Protein AF-C4NYS2-F1 (afdb_monomer)

Nearest PDB structures (foldseek):
  1olt-assembly1_A  TM=8.493E-01  e=4.786E-03  Escherichia coli K-12
  4k38-assembly2_B  TM=6.979E-01  e=6.043E-01  Clostridium perfringens ATCC 13124
  4k37-assembly1_A  TM=5.836E-01  e=2.670E-01  Clostridium perfringens ATCC 13124
  4k39-assembly2_B  TM=6.918E-01  e=8.274E-01  Clostridium perfringens ATCC 13124
  8jwo-assembly2_K  TM=4.734E-01  e=4.514E+00  Streptomyces xinghaiensis

Organism: Tragopogon dubius (NCBI:txid45322)

Secondary structure (DSSP, 8-state):
---------S---TT-SS--HHHHHHHHHHHHHHHHS---TTTSPPEEEEEE-SS-GGGS-HHHHHHHHHHHHHHH-EEEEEEEEEE--TTS--HHHHHHHHHTT--EEE-

Mean predicted aligned error: 7.68 Å

pLDDT: mean 83.73, std 16.82, range [37.56, 97.81]

Structure (mmCIF, N/CA/C/O backbone):
data_AF-C4NYS2-F1
#
_entry.id   AF-C4NYS2-F1
#
loop_
_atom_site.group_PDB
_atom_site.id
_atom_site.type_symbol
_atom_site.label_atom_id
_atom_site.label_alt_id
_atom_site.label_comp_id
_atom_site.label_asym_id
_atom_site.label_entity_id
_atom_site.label_seq_id
_atom_site.pdbx_PDB_ins_code
_atom_site.Cartn_x
_atom_site.Cartn_y
_atom_site.Cartn_z
_atom_site.occupancy
_atom_site.B_iso_or_equiv
_atom_site.auth_seq_id
_atom_site.auth_comp_id
_atom_site.auth_asym_id
_atom_site.auth_atom_id
_atom_site.pdbx_PDB_model_num
ATOM 1 N N . TYR A 1 1 ? 6.127 19.577 -11.257 1.00 37.56 1 TYR A N 1
ATOM 2 C CA . TYR A 1 1 ? 6.987 18.883 -12.229 1.00 37.56 1 TYR A CA 1
ATOM 3 C C . TYR A 1 1 ? 8.334 18.685 -11.557 1.00 37.56 1 TYR A C 1
ATOM 5 O O . TYR A 1 1 ? 9.089 19.643 -11.440 1.00 37.56 1 TYR A O 1
ATOM 13 N N . CYS A 1 2 ? 8.552 17.506 -10.977 1.00 43.44 2 CYS A N 1
ATOM 14 C CA . CYS A 1 2 ? 9.834 17.117 -10.395 1.00 43.44 2 CYS A CA 1
ATOM 15 C C . CYS A 1 2 ? 10.533 16.231 -11.424 1.00 43.44 2 CYS A C 1
ATOM 17 O O . CYS A 1 2 ? 10.198 15.062 -11.554 1.00 43.44 2 CYS A O 1
ATOM 19 N N . ASP A 1 3 ? 11.447 16.825 -12.184 1.00 42.56 3 ASP A N 1
ATOM 20 C CA . ASP A 1 3 ? 12.269 16.151 -13.192 1.00 42.56 3 ASP A CA 1
ATOM 21 C C . ASP A 1 3 ? 13.602 15.764 -12.547 1.00 42.56 3 ASP A C 1
ATOM 23 O O . ASP A 1 3 ? 14.638 16.396 -12.757 1.00 42.56 3 ASP A O 1
ATOM 27 N N . PHE A 1 4 ? 13.544 14.798 -11.630 1.00 53.53 4 PHE A N 1
ATOM 28 C CA . PHE A 1 4 ? 14.742 14.188 -11.072 1.00 53.53 4 PHE A CA 1
ATOM 29 C C . PHE A 1 4 ? 14.802 12.750 -11.573 1.00 53.53 4 PHE A C 1
ATOM 31 O O . PHE A 1 4 ? 13.871 11.989 -11.306 1.00 53.53 4 PHE A O 1
ATOM 38 N N . PRO A 1 5 ? 15.869 12.349 -12.281 1.00 52.78 5 PRO A N 1
ATOM 39 C CA . PRO A 1 5 ? 16.028 10.962 -12.672 1.00 52.78 5 PRO A CA 1
ATOM 40 C C . PRO A 1 5 ? 16.114 10.102 -11.410 1.00 52.78 5 PRO A C 1
ATOM 42 O O . PRO A 1 5 ? 17.043 10.239 -10.608 1.00 52.78 5 PRO A O 1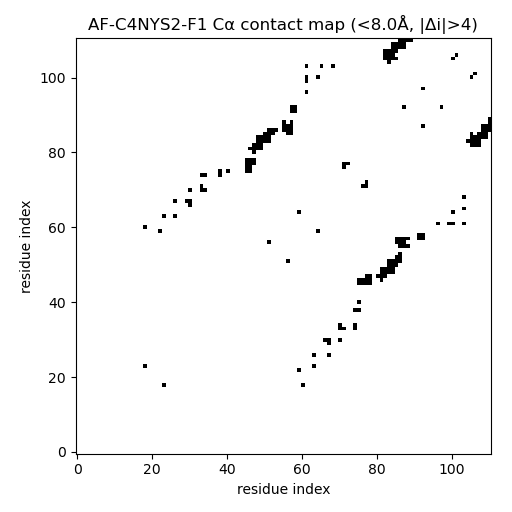
ATOM 45 N N . ILE A 1 6 ? 15.151 9.198 -11.242 1.00 52.38 6 ILE A N 1
ATOM 46 C CA . ILE A 1 6 ? 15.206 8.166 -10.212 1.00 52.38 6 ILE A CA 1
ATOM 47 C C . ILE A 1 6 ? 16.178 7.097 -10.706 1.00 52.38 6 ILE A C 1
ATOM 49 O O . ILE A 1 6 ? 15.814 6.105 -11.331 1.00 52.38 6 ILE A O 1
ATOM 53 N N . LEU A 1 7 ? 17.464 7.315 -10.440 1.00 52.97 7 LEU A N 1
ATOM 54 C CA . LEU A 1 7 ? 18.442 6.240 -10.468 1.00 52.97 7 LEU A CA 1
ATOM 55 C C . LEU A 1 7 ? 18.290 5.460 -9.168 1.00 52.97 7 LEU A C 1
ATOM 57 O O . LEU A 1 7 ? 18.776 5.885 -8.119 1.00 52.97 7 LEU A O 1
ATOM 61 N N . ALA A 1 8 ? 17.623 4.309 -9.237 1.00 56.34 8 ALA A N 1
ATOM 62 C CA . ALA A 1 8 ? 17.707 3.314 -8.181 1.00 56.34 8 ALA A CA 1
ATOM 63 C C . ALA A 1 8 ? 19.180 2.884 -8.051 1.00 56.34 8 ALA A C 1
ATOM 65 O O . ALA A 1 8 ? 19.665 2.015 -8.771 1.00 56.34 8 ALA A O 1
ATOM 66 N N . LEU A 1 9 ? 19.931 3.548 -7.168 1.00 47.69 9 LEU A N 1
ATOM 67 C CA . LEU A 1 9 ? 21.316 3.203 -6.881 1.00 47.69 9 LEU A CA 1
ATOM 68 C C . LEU A 1 9 ? 21.332 1.904 -6.082 1.00 47.69 9 LEU A C 1
ATOM 70 O O . LEU A 1 9 ? 21.226 1.861 -4.858 1.00 47.69 9 LEU A O 1
ATOM 74 N N . GLY A 1 10 ? 21.444 0.813 -6.813 1.00 48.91 10 GLY A N 1
ATOM 75 C CA . GLY A 1 10 ? 21.916 -0.476 -6.357 1.00 48.91 10 GLY A CA 1
ATOM 76 C C . GLY A 1 10 ? 21.745 -1.451 -7.494 1.00 48.91 10 GLY A C 1
ATOM 77 O O . GLY A 1 10 ? 20.799 -1.354 -8.267 1.00 48.91 10 GLY A O 1
ATOM 78 N N . SER A 1 11 ? 22.764 -2.281 -7.640 1.00 48.09 11 SER A N 1
ATOM 79 C CA . SER A 1 11 ? 22.987 -3.168 -8.767 1.00 48.09 11 SER A CA 1
ATOM 80 C C . SER A 1 11 ? 21.691 -3.734 -9.321 1.00 48.09 11 SER A C 1
ATOM 82 O O . SER A 1 11 ? 21.003 -4.492 -8.640 1.00 48.09 11 SER A O 1
ATOM 84 N N . SER A 1 12 ? 21.439 -3.419 -10.589 1.00 49.97 12 SER A N 1
ATOM 85 C CA . SER A 1 12 ? 20.809 -4.336 -11.519 1.00 49.97 12 SER A CA 1
ATOM 86 C C . SER A 1 12 ? 21.508 -5.688 -11.376 1.00 49.97 12 SER A C 1
ATOM 88 O O . SER A 1 12 ? 22.508 -5.951 -12.040 1.00 49.97 12 SER A O 1
ATOM 90 N N . SER A 1 13 ? 21.024 -6.554 -10.490 1.00 43.75 13 SER A N 1
ATOM 91 C CA . SER A 1 13 ? 21.174 -7.983 -10.700 1.00 43.75 13 SER A CA 1
ATOM 92 C C . SER A 1 13 ? 20.279 -8.305 -11.884 1.00 43.75 13 SER A C 1
ATOM 94 O O . SER A 1 13 ? 19.108 -8.649 -11.759 1.00 43.75 13 SER A O 1
ATOM 96 N N . THR A 1 14 ? 20.854 -8.090 -13.062 1.00 47.47 14 THR A N 1
ATOM 97 C CA . THR A 1 14 ? 20.554 -8.854 -14.260 1.00 47.47 14 THR A CA 1
ATOM 98 C C . THR A 1 14 ? 20.250 -10.301 -13.860 1.00 47.47 14 THR A C 1
ATOM 100 O O . THR A 1 14 ? 21.085 -10.958 -13.242 1.00 47.47 14 THR A O 1
ATOM 103 N N . GLU A 1 15 ? 19.054 -10.769 -14.206 1.00 47.66 15 GLU A N 1
ATOM 104 C CA . GLU A 1 15 ? 18.739 -12.192 -14.380 1.00 47.66 15 GLU A CA 1
ATOM 105 C C . GLU A 1 15 ? 18.811 -13.117 -13.151 1.00 47.66 15 GLU A C 1
ATOM 107 O O . GLU A 1 15 ? 19.306 -14.237 -13.243 1.00 47.66 15 GLU A O 1
ATOM 112 N N . THR A 1 16 ? 18.217 -12.739 -12.017 1.00 41.66 16 THR A N 1
ATOM 113 C CA . THR A 1 16 ? 17.768 -13.753 -11.042 1.00 41.66 16 THR A CA 1
ATOM 114 C C . THR A 1 16 ? 16.367 -13.439 -10.529 1.00 41.66 16 THR A C 1
ATOM 116 O O . THR A 1 16 ? 16.004 -12.284 -10.348 1.00 41.66 16 THR A O 1
ATOM 119 N N . ALA A 1 17 ? 15.560 -14.485 -10.339 1.00 54.94 17 ALA A N 1
ATOM 120 C CA . ALA A 1 17 ? 14.156 -14.450 -9.919 1.00 54.94 17 ALA A CA 1
ATOM 121 C C . ALA A 1 17 ? 13.930 -13.959 -8.470 1.00 54.94 17 ALA A C 1
ATOM 123 O O . ALA A 1 17 ? 12.883 -14.239 -7.886 1.00 54.94 17 ALA A O 1
ATOM 124 N N . ASP A 1 18 ? 14.916 -13.281 -7.882 1.00 56.16 18 ASP A N 1
ATOM 125 C CA . ASP A 1 18 ? 14.909 -12.856 -6.489 1.00 56.16 18 ASP A CA 1
ATOM 126 C C . ASP A 1 18 ? 14.782 -11.334 -6.401 1.00 56.16 18 ASP A C 1
ATOM 128 O O . ASP A 1 18 ? 15.366 -10.592 -7.194 1.00 56.16 18 ASP A O 1
ATOM 132 N N . ASP A 1 19 ? 13.966 -10.870 -5.459 1.00 68.56 19 ASP A N 1
ATOM 133 C CA . ASP A 1 19 ? 13.754 -9.438 -5.257 1.00 68.56 19 ASP A CA 1
ATOM 134 C C . ASP A 1 19 ? 15.047 -8.790 -4.759 1.00 68.56 19 ASP A C 1
ATOM 136 O O . ASP A 1 19 ? 15.836 -9.424 -4.056 1.00 68.56 19 ASP A O 1
ATOM 140 N N . ASP A 1 20 ? 15.213 -7.487 -5.004 1.00 81.75 20 ASP A N 1
ATOM 141 C CA . ASP A 1 20 ? 16.261 -6.717 -4.334 1.00 81.75 20 ASP A CA 1
ATOM 142 C C . ASP A 1 20 ? 16.178 -6.963 -2.811 1.00 81.75 20 ASP A C 1
ATOM 144 O O . ASP A 1 20 ? 15.142 -6.673 -2.188 1.00 81.75 20 ASP A O 1
ATOM 148 N N . PRO A 1 21 ? 17.245 -7.491 -2.180 1.00 84.94 21 PRO A N 1
ATOM 149 C CA . PRO A 1 21 ? 17.214 -7.866 -0.772 1.00 84.94 21 PRO A CA 1
ATOM 150 C C . PRO A 1 21 ? 16.914 -6.669 0.132 1.00 84.94 21 PRO A C 1
ATOM 152 O O . PRO A 1 21 ? 16.387 -6.843 1.228 1.00 84.94 21 PRO A O 1
ATOM 155 N N . ARG A 1 22 ? 17.190 -5.439 -0.318 1.00 86.69 22 ARG A N 1
ATOM 156 C CA . ARG A 1 22 ? 16.865 -4.209 0.414 1.00 86.69 22 ARG A CA 1
ATOM 157 C C . ARG A 1 22 ? 15.360 -3.976 0.466 1.00 86.69 22 ARG A C 1
ATOM 159 O O . ARG A 1 22 ? 14.853 -3.637 1.532 1.00 86.69 22 ARG A O 1
ATOM 166 N N . ILE A 1 23 ? 14.650 -4.212 -0.641 1.00 89.25 23 ILE A N 1
ATOM 167 C CA . ILE A 1 23 ? 13.184 -4.112 -0.698 1.00 89.25 23 ILE A CA 1
ATOM 168 C C . ILE A 1 23 ? 12.573 -5.174 0.213 1.00 89.25 23 ILE A C 1
ATOM 170 O O . ILE A 1 23 ? 11.760 -4.852 1.078 1.00 89.25 23 ILE A O 1
ATOM 174 N N . SER A 1 24 ? 13.010 -6.427 0.076 1.00 90.31 24 SER A N 1
ATOM 175 C CA . SER A 1 24 ? 12.506 -7.525 0.906 1.00 90.31 24 SER A CA 1
ATOM 176 C C . SER A 1 24 ? 12.758 -7.287 2.397 1.00 90.31 24 SER A C 1
ATOM 178 O O . SER A 1 24 ? 11.849 -7.449 3.210 1.00 90.31 24 SER A O 1
ATOM 180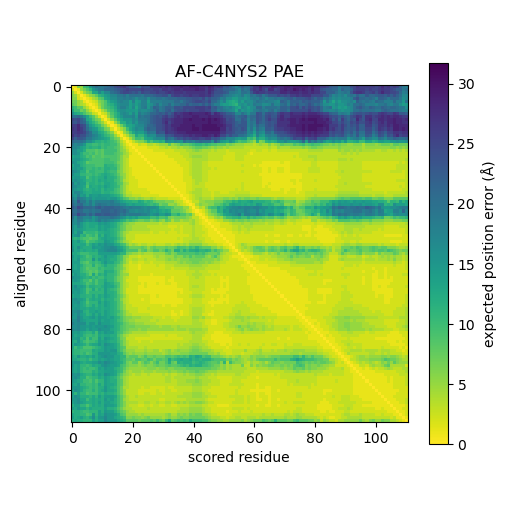 N N . ASN A 1 25 ? 13.960 -6.840 2.771 1.00 92.44 25 ASN A N 1
ATOM 181 C CA . ASN A 1 25 ? 14.293 -6.528 4.161 1.00 92.44 25 ASN A CA 1
ATOM 182 C C . ASN A 1 25 ? 13.479 -5.353 4.706 1.00 92.44 25 ASN A C 1
ATOM 184 O O . ASN A 1 25 ? 13.003 -5.424 5.838 1.00 92.44 25 ASN A O 1
ATOM 188 N N . TYR A 1 26 ? 13.282 -4.300 3.909 1.00 93.25 26 TYR A N 1
ATOM 189 C CA . TYR A 1 26 ? 12.442 -3.174 4.302 1.00 93.25 26 TYR A CA 1
ATOM 19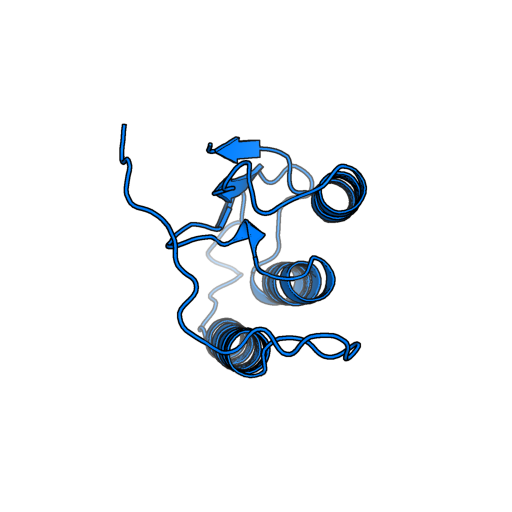0 C C . TYR A 1 26 ? 10.997 -3.618 4.555 1.00 93.25 26 TYR A C 1
ATOM 192 O O . TYR A 1 26 ? 10.443 -3.315 5.607 1.00 93.25 26 TYR A O 1
ATOM 200 N N . ILE A 1 27 ? 10.417 -4.416 3.654 1.00 94.69 27 ILE A N 1
ATOM 201 C CA . ILE A 1 27 ? 9.059 -4.950 3.820 1.00 94.69 27 ILE A CA 1
ATOM 202 C C . ILE A 1 27 ? 8.958 -5.845 5.060 1.00 94.69 27 ILE A C 1
ATOM 204 O O . ILE A 1 27 ? 7.980 -5.753 5.797 1.00 94.69 27 ILE A O 1
ATOM 208 N N . HIS A 1 28 ? 9.970 -6.667 5.351 1.00 95.19 28 HIS A N 1
ATOM 209 C CA . HIS A 1 28 ? 9.990 -7.453 6.586 1.00 95.19 28 HIS A CA 1
ATOM 210 C C . HIS A 1 28 ? 10.013 -6.578 7.847 1.00 95.19 28 HIS A C 1
ATOM 212 O O . HIS A 1 28 ? 9.335 -6.904 8.821 1.00 95.19 28 HIS A O 1
ATOM 218 N N . LEU A 1 29 ? 10.773 -5.479 7.850 1.00 97.06 29 LEU A N 1
ATOM 219 C CA . LEU A 1 29 ? 10.788 -4.536 8.972 1.00 97.06 29 LEU A CA 1
ATOM 220 C C . LEU A 1 29 ? 9.451 -3.802 9.111 1.00 97.06 29 LEU A C 1
ATOM 222 O O . LEU A 1 29 ? 8.931 -3.722 10.220 1.00 97.06 29 LEU A O 1
ATOM 226 N N . LEU A 1 30 ? 8.869 -3.355 7.998 1.00 96.50 30 LEU A N 1
ATOM 227 C CA . LEU A 1 30 ? 7.562 -2.700 7.968 1.00 96.50 30 LEU A CA 1
ATOM 228 C C . LEU A 1 30 ? 6.457 -3.611 8.518 1.00 96.50 30 LEU A C 1
ATOM 230 O O . LEU A 1 30 ? 5.643 -3.185 9.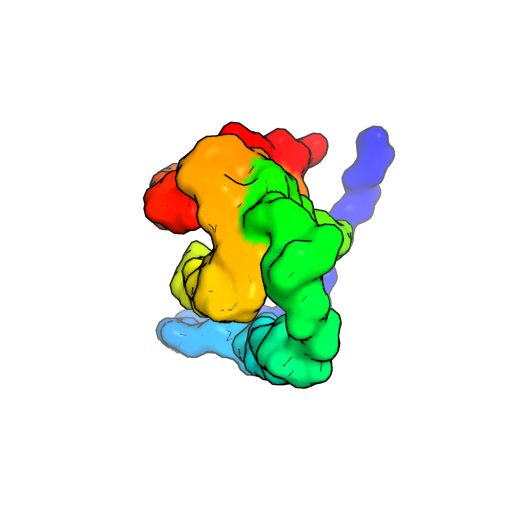331 1.00 96.50 30 LEU A O 1
ATOM 234 N N . ILE A 1 31 ? 6.444 -4.887 8.123 1.00 97.69 31 ILE A N 1
ATOM 235 C CA . ILE A 1 31 ? 5.485 -5.868 8.649 1.00 97.69 31 ILE A CA 1
ATOM 236 C C . ILE A 1 31 ? 5.656 -6.033 10.162 1.00 97.69 31 ILE A C 1
ATOM 238 O O . ILE A 1 31 ? 4.668 -5.993 10.890 1.00 97.69 31 ILE A O 1
ATOM 242 N N . ARG A 1 32 ? 6.897 -6.149 10.654 1.00 97.81 32 ARG A N 1
ATOM 243 C CA . ARG A 1 32 ? 7.162 -6.235 12.101 1.00 97.81 32 ARG A CA 1
ATOM 244 C C . ARG A 1 32 ? 6.691 -4.993 12.851 1.00 97.81 32 ARG A C 1
ATOM 246 O O . ARG A 1 32 ? 6.175 -5.114 13.957 1.00 97.81 32 ARG A O 1
ATOM 253 N N . GLU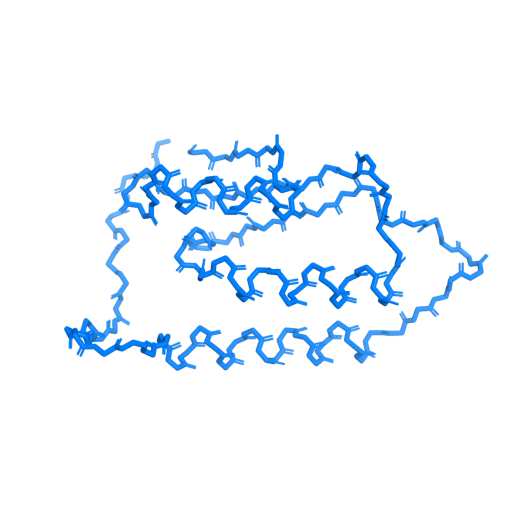 A 1 33 ? 6.867 -3.812 12.271 1.00 97.44 33 GLU A N 1
ATOM 254 C CA . GLU A 1 33 ? 6.390 -2.553 12.846 1.00 97.44 33 GLU A CA 1
ATOM 255 C C . GLU A 1 33 ? 4.856 -2.512 12.926 1.00 97.44 33 GLU A C 1
ATOM 257 O O . GLU A 1 33 ? 4.297 -2.214 13.985 1.00 97.44 33 GLU A O 1
ATOM 262 N N . ILE A 1 34 ? 4.164 -2.905 11.851 1.00 96.00 34 ILE A N 1
ATOM 263 C CA . ILE A 1 34 ? 2.700 -3.046 11.827 1.00 96.00 34 ILE A CA 1
ATOM 264 C C . ILE A 1 34 ? 2.229 -4.020 12.919 1.00 96.00 34 ILE A C 1
ATOM 266 O O . ILE A 1 34 ? 1.307 -3.718 13.679 1.00 96.00 34 ILE A O 1
ATOM 270 N N . GLU A 1 35 ? 2.872 -5.182 13.035 1.00 95.75 35 GLU A N 1
ATOM 271 C CA . GLU A 1 35 ? 2.528 -6.202 14.029 1.00 95.75 35 GLU A CA 1
ATOM 272 C C . GLU A 1 35 ? 2.761 -5.724 15.467 1.00 95.75 35 GLU A C 1
ATOM 274 O O . GLU A 1 35 ? 1.929 -5.985 16.344 1.00 95.75 35 GLU A O 1
ATOM 279 N N . ALA A 1 36 ? 3.856 -4.998 15.707 1.00 95.38 36 ALA A N 1
ATOM 280 C CA . ALA A 1 36 ? 4.214 -4.442 17.010 1.00 95.38 36 ALA A CA 1
ATOM 281 C C . ALA A 1 36 ? 3.364 -3.226 17.410 1.00 95.38 36 ALA A C 1
ATOM 283 O O . ALA A 1 36 ? 3.302 -2.886 18.594 1.00 95.38 36 ALA A O 1
ATOM 284 N N . THR A 1 37 ? 2.690 -2.582 16.453 1.00 93.25 37 THR A N 1
ATOM 285 C CA . THR A 1 37 ? 1.825 -1.434 16.729 1.00 93.25 37 THR A CA 1
ATOM 286 C C . THR A 1 37 ? 0.682 -1.852 17.655 1.00 93.25 37 THR A C 1
ATOM 288 O O . THR A 1 37 ? -0.043 -2.822 17.401 1.00 93.25 37 THR A O 1
ATOM 291 N N . GLN A 1 38 ? 0.529 -1.133 18.768 1.00 89.75 38 GLN A N 1
ATOM 292 C CA . GLN A 1 38 ? -0.564 -1.365 19.706 1.00 89.75 38 GLN A CA 1
ATOM 293 C C . GLN A 1 38 ? -1.873 -0.868 19.106 1.00 89.75 38 GLN A C 1
ATOM 295 O O . GLN A 1 38 ? -1.943 0.201 18.505 1.00 89.75 38 GLN A O 1
ATOM 300 N N . THR A 1 39 ? -2.920 -1.662 19.275 1.00 81.19 39 THR A N 1
ATOM 301 C CA . THR A 1 39 ? -4.214 -1.425 18.648 1.00 81.19 39 THR A CA 1
ATOM 302 C C . THR A 1 39 ? -5.317 -1.481 19.682 1.00 81.19 39 THR A C 1
ATOM 304 O O . THR A 1 39 ? -5.496 -2.501 20.347 1.00 81.19 39 THR A O 1
ATOM 307 N N . HIS A 1 40 ? -6.106 -0.416 19.763 1.00 78.62 40 HIS A N 1
ATOM 308 C CA . HIS A 1 40 ? -7.312 -0.363 20.584 1.00 78.62 40 HIS A CA 1
ATOM 309 C C . HIS A 1 40 ? -8.548 -0.599 19.699 1.00 78.62 40 HIS A C 1
ATOM 311 O O . HIS A 1 40 ? -9.297 0.326 19.402 1.00 78.62 40 HIS A O 1
ATOM 317 N N . PHE A 1 41 ? -8.750 -1.837 19.224 1.00 66.44 41 PHE A N 1
ATOM 318 C CA . PHE A 1 41 ? -9.804 -2.175 18.241 1.00 66.44 41 PHE A CA 1
ATOM 319 C C . PHE A 1 41 ? -11.229 -1.859 18.680 1.00 66.44 41 PHE A C 1
ATOM 321 O O . PHE A 1 41 ? -12.090 -1.624 17.833 1.00 66.44 41 PHE A O 1
ATOM 328 N N . GLU A 1 42 ? -11.485 -1.870 19.986 1.00 69.12 42 GLU A N 1
ATOM 329 C CA . GLU A 1 42 ? -12.794 -1.507 20.532 1.00 69.12 42 GLU A CA 1
ATOM 330 C C . GLU A 1 42 ? -13.066 0.001 20.442 1.00 69.12 42 GLU A C 1
ATOM 332 O O . GLU A 1 42 ? -14.212 0.424 20.539 1.00 69.12 42 GLU A O 1
ATOM 337 N N . GLN A 1 43 ? -12.025 0.812 20.225 1.00 74.12 43 GLN A N 1
ATOM 338 C CA . GLN A 1 43 ? -12.094 2.273 20.248 1.00 74.12 43 GLN A CA 1
ATOM 339 C C . GLN A 1 43 ? -11.911 2.921 18.870 1.00 74.12 43 GLN A C 1
ATOM 341 O O . GLN A 1 43 ? -12.180 4.113 18.730 1.00 74.12 43 GLN A O 1
ATOM 346 N N . HIS A 1 44 ? -11.492 2.165 17.848 1.00 78.50 44 HIS A N 1
ATOM 347 C CA . HIS A 1 44 ? -11.231 2.705 16.511 1.00 78.50 44 HIS A CA 1
ATOM 348 C C . HIS A 1 44 ? -11.980 1.944 15.412 1.00 78.50 44 HIS A C 1
ATOM 350 O O . HIS A 1 44 ? -12.000 0.709 15.440 1.00 78.50 44 HIS A O 1
ATOM 356 N N . PRO A 1 45 ? -12.569 2.648 14.427 1.00 86.81 45 PRO A N 1
ATOM 357 C CA . PRO A 1 45 ? -13.170 2.012 13.259 1.00 86.81 45 PRO A CA 1
ATOM 358 C C . PRO A 1 45 ? -12.108 1.293 12.401 1.00 86.81 45 PRO A C 1
ATOM 360 O O . PRO A 1 45 ? -10.909 1.526 12.582 1.00 86.81 45 PRO A O 1
ATOM 363 N N . PRO A 1 46 ? -12.517 0.384 11.495 1.00 91.44 46 PRO A N 1
ATOM 364 C CA . PRO A 1 46 ? -11.618 -0.194 10.495 1.00 91.44 46 PRO A CA 1
ATOM 365 C C . PRO A 1 46 ? -10.934 0.880 9.634 1.00 91.44 46 PRO A C 1
ATOM 367 O O . PRO A 1 46 ? -11.443 1.989 9.494 1.00 91.44 46 PRO A O 1
ATOM 370 N N . LEU A 1 47 ? -9.791 0.541 9.034 1.00 93.12 47 LEU A N 1
ATOM 371 C CA . LEU A 1 47 ? -9.094 1.421 8.100 1.00 93.12 47 LEU A CA 1
ATOM 372 C C . LEU A 1 47 ? -9.940 1.644 6.843 1.00 93.12 47 LEU A C 1
ATOM 374 O O . LEU A 1 47 ? -10.301 0.692 6.152 1.00 93.12 47 LEU A O 1
ATOM 378 N N . GLU A 1 48 ? -10.199 2.908 6.528 1.00 95.88 48 GLU A N 1
ATOM 379 C CA . GLU A 1 48 ? -10.915 3.321 5.316 1.00 95.88 48 GLU A CA 1
ATOM 380 C C . GLU A 1 48 ? -9.960 3.689 4.175 1.00 95.88 48 GLU A C 1
ATOM 382 O O . GLU A 1 48 ? -10.353 3.672 3.012 1.00 95.88 48 GLU A O 1
ATOM 387 N N . THR A 1 49 ? -8.700 4.015 4.482 1.00 95.75 49 THR A N 1
ATOM 388 C CA . THR A 1 49 ? -7.720 4.461 3.487 1.00 95.75 49 THR A CA 1
ATOM 389 C C . THR A 1 49 ? -6.321 3.910 3.766 1.00 95.75 49 THR A C 1
ATOM 391 O O . THR A 1 49 ? -5.884 3.806 4.913 1.00 95.75 49 THR A O 1
ATOM 394 N N . VAL A 1 50 ? -5.603 3.555 2.699 1.00 96.62 50 VAL A N 1
ATOM 395 C CA . VAL A 1 50 ? -4.189 3.157 2.712 1.00 96.62 50 VAL A CA 1
ATOM 396 C C . VAL A 1 50 ? -3.471 3.899 1.592 1.00 96.62 50 VAL A C 1
ATOM 398 O O . VAL A 1 50 ? -3.866 3.820 0.430 1.00 96.62 50 VAL A O 1
ATOM 401 N N . PHE A 1 51 ? -2.393 4.601 1.934 1.00 95.81 51 PHE A N 1
ATOM 402 C CA . PHE A 1 51 ? -1.578 5.336 0.973 1.00 95.81 51 PHE A CA 1
ATOM 403 C C . PHE A 1 51 ? -0.147 4.796 0.948 1.00 95.81 51 PHE A C 1
ATOM 405 O O . PHE A 1 51 ? 0.574 4.878 1.942 1.00 95.81 51 PHE A O 1
ATOM 412 N N . PHE A 1 52 ? 0.272 4.272 -0.202 1.00 94.31 52 PHE A N 1
ATOM 413 C CA . PHE A 1 52 ? 1.658 3.915 -0.483 1.00 94.31 52 PHE A CA 1
ATOM 414 C C . PHE A 1 52 ? 2.351 5.087 -1.187 1.00 94.31 52 PHE A C 1
ATOM 416 O O . PHE A 1 52 ? 2.230 5.231 -2.403 1.00 94.31 52 PHE A O 1
ATOM 423 N N . GLY A 1 53 ? 3.073 5.908 -0.422 1.00 88.56 53 GLY A N 1
ATOM 424 C CA . GLY A 1 53 ? 3.884 7.019 -0.940 1.00 88.56 53 GLY A CA 1
ATOM 425 C C . GLY A 1 53 ? 5.381 6.869 -0.653 1.00 88.56 53 GLY A C 1
ATOM 426 O O . GLY A 1 53 ? 5.808 5.890 -0.036 1.00 88.56 53 GLY A O 1
ATOM 427 N N . GLY A 1 54 ? 6.182 7.848 -1.081 1.00 84.19 54 GLY A N 1
ATOM 428 C CA . GLY A 1 54 ? 7.608 7.954 -0.762 1.00 84.19 54 GLY A CA 1
ATOM 429 C C . GLY A 1 54 ? 8.476 8.192 -1.997 1.00 84.19 54 GLY A C 1
ATOM 430 O O . GLY A 1 54 ? 8.327 9.193 -2.679 1.00 84.19 54 GLY A O 1
ATOM 431 N N . GLY A 1 55 ? 9.450 7.307 -2.236 1.00 77.31 55 GLY A N 1
ATOM 432 C CA . GLY A 1 55 ? 10.284 7.352 -3.442 1.00 77.31 55 GLY A CA 1
ATOM 433 C C . GLY A 1 55 ? 9.513 6.836 -4.656 1.00 77.31 55 GLY A C 1
ATOM 434 O O . GLY A 1 55 ? 8.816 7.580 -5.331 1.00 77.31 55 GLY A O 1
ATOM 435 N N . THR A 1 56 ? 9.612 5.532 -4.919 1.00 82.75 56 THR A N 1
ATOM 436 C CA . THR A 1 56 ? 8.877 4.892 -6.022 1.00 82.75 56 THR A CA 1
ATOM 437 C C . THR A 1 56 ? 8.256 3.582 -5.540 1.00 82.75 56 THR A C 1
ATOM 439 O O . THR A 1 56 ? 8.810 2.509 -5.791 1.00 82.75 56 THR A O 1
ATOM 442 N N . PRO A 1 57 ? 7.128 3.633 -4.801 1.00 82.75 57 PRO A N 1
ATOM 443 C CA . PRO A 1 57 ? 6.451 2.442 -4.266 1.00 82.75 57 PRO A CA 1
ATOM 444 C C . PRO A 1 57 ? 6.115 1.406 -5.341 1.00 82.75 57 PRO A C 1
ATOM 446 O O . PRO A 1 57 ? 6.188 0.205 -5.100 1.00 82.75 57 PRO A O 1
ATOM 449 N N . SER A 1 58 ? 5.840 1.874 -6.555 1.00 81.62 58 SER A N 1
ATOM 450 C CA . SER A 1 58 ? 5.679 1.057 -7.760 1.00 81.62 58 SER A CA 1
ATOM 451 C C . SER A 1 58 ? 6.866 0.152 -8.098 1.00 81.62 58 SER A C 1
ATOM 453 O O . SER A 1 58 ? 6.654 -0.807 -8.827 1.00 81.62 58 SER A O 1
ATOM 455 N N . LEU A 1 59 ? 8.080 0.349 -7.568 1.00 86.31 59 LEU A N 1
ATOM 456 C CA . LEU A 1 59 ? 9.183 -0.616 -7.715 1.00 86.31 59 LEU A CA 1
ATOM 457 C C . LEU A 1 59 ? 8.959 -1.896 -6.899 1.00 86.31 59 LEU A C 1
ATOM 459 O O . LEU A 1 59 ? 9.463 -2.953 -7.281 1.00 86.31 59 LEU A O 1
ATOM 463 N N . VAL A 1 60 ? 8.178 -1.830 -5.819 1.00 88.19 60 VAL A N 1
ATOM 464 C CA . VAL A 1 60 ? 7.900 -2.978 -4.953 1.00 88.19 60 VAL A CA 1
ATOM 465 C C . VAL A 1 60 ? 7.097 -4.032 -5.733 1.00 88.19 60 VAL A C 1
ATOM 467 O O . VAL A 1 60 ? 6.077 -3.712 -6.349 1.00 88.19 60 VAL A O 1
ATOM 470 N N . PRO A 1 61 ? 7.525 -5.306 -5.730 1.00 91.31 61 PRO A N 1
ATOM 471 C CA . PRO A 1 61 ? 6.778 -6.384 -6.366 1.00 91.31 61 PRO A CA 1
ATOM 472 C C . PRO A 1 61 ? 5.365 -6.530 -5.778 1.00 91.31 61 PRO A C 1
ATOM 474 O O . PRO A 1 61 ? 5.225 -6.503 -4.550 1.00 91.31 61 PRO A O 1
ATOM 477 N N . PRO A 1 62 ? 4.321 -6.782 -6.596 1.00 93.62 62 PRO A N 1
ATOM 478 C CA . PRO A 1 62 ? 2.946 -6.928 -6.108 1.00 93.62 62 PRO A CA 1
ATOM 479 C C . PRO A 1 62 ? 2.809 -7.954 -4.976 1.00 93.62 62 PRO A C 1
ATOM 481 O O . PRO A 1 62 ? 2.098 -7.716 -4.006 1.00 93.62 62 PRO A O 1
ATOM 484 N N . ARG A 1 63 ? 3.576 -9.054 -5.016 1.00 94.75 63 ARG A N 1
ATOM 485 C CA . ARG A 1 63 ? 3.597 -10.061 -3.939 1.00 94.75 63 ARG A CA 1
ATOM 486 C C . ARG A 1 63 ? 4.008 -9.509 -2.570 1.00 94.75 63 ARG A C 1
ATOM 488 O O . ARG A 1 63 ? 3.576 -10.037 -1.553 1.00 94.75 63 ARG A O 1
ATOM 495 N N . LEU A 1 64 ? 4.871 -8.493 -2.523 1.00 94.38 64 LEU A N 1
ATOM 496 C CA . LEU A 1 64 ? 5.287 -7.857 -1.273 1.00 94.38 64 LEU A CA 1
ATOM 497 C C . LEU A 1 64 ? 4.265 -6.813 -0.817 1.00 94.38 64 LEU A C 1
ATOM 499 O O . LEU A 1 64 ? 3.993 -6.729 0.377 1.00 94.38 64 LEU A O 1
ATOM 503 N N . VAL A 1 65 ? 3.640 -6.093 -1.754 1.00 95.44 65 VAL A N 1
ATOM 504 C CA . VAL A 1 65 ? 2.498 -5.207 -1.464 1.00 95.44 65 VAL A CA 1
ATOM 505 C C . VAL A 1 65 ? 1.343 -6.004 -0.852 1.00 95.44 65 VAL A C 1
ATOM 507 O O . VAL A 1 65 ? 0.778 -5.587 0.157 1.00 95.44 65 VAL A O 1
ATOM 510 N N . ALA A 1 66 ? 1.050 -7.186 -1.402 1.00 96.69 66 ALA A N 1
ATOM 511 C CA . ALA A 1 66 ? 0.038 -8.103 -0.885 1.00 96.69 66 ALA A CA 1
ATOM 512 C C . ALA A 1 66 ? 0.293 -8.455 0.585 1.00 96.69 66 ALA A C 1
ATOM 514 O O . ALA A 1 66 ? -0.599 -8.292 1.409 1.00 96.69 66 ALA A O 1
ATOM 515 N N . LYS A 1 67 ? 1.534 -8.827 0.937 1.00 97.00 67 LYS A N 1
ATOM 516 C CA . LYS A 1 67 ? 1.904 -9.124 2.330 1.00 97.00 67 LYS A CA 1
ATOM 517 C C . LYS A 1 67 ? 1.610 -7.951 3.262 1.00 97.00 67 LYS A C 1
ATOM 519 O O . LYS A 1 67 ? 1.054 -8.165 4.329 1.00 97.00 67 LYS A O 1
ATOM 524 N N . VAL A 1 68 ? 1.949 -6.723 2.862 1.00 97.12 68 VAL A N 1
ATOM 525 C CA . VAL A 1 68 ? 1.668 -5.532 3.680 1.00 97.12 68 VAL A CA 1
ATOM 526 C C . VAL A 1 68 ? 0.161 -5.332 3.852 1.00 97.12 68 VAL A C 1
ATOM 528 O O . VAL A 1 68 ? -0.301 -5.129 4.973 1.00 97.12 68 VAL A O 1
ATOM 531 N N . LEU A 1 69 ? -0.615 -5.424 2.769 1.00 96.75 69 LEU A N 1
ATOM 532 C CA . LEU A 1 69 ? -2.073 -5.285 2.816 1.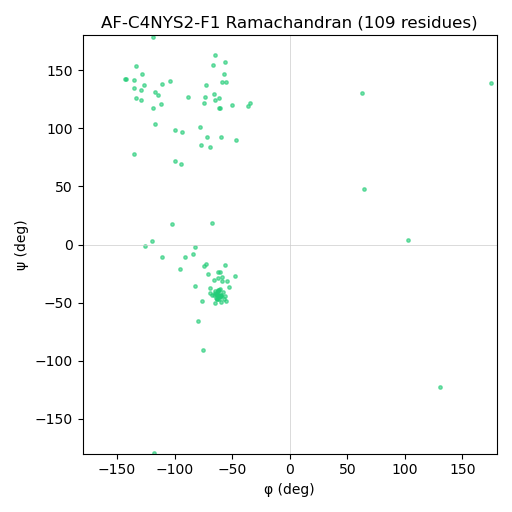00 96.75 69 LEU A CA 1
ATOM 533 C C . LEU A 1 69 ? -2.736 -6.373 3.667 1.00 96.75 69 LEU A C 1
ATOM 535 O O . LEU A 1 69 ? -3.652 -6.066 4.427 1.00 96.75 69 LEU A O 1
ATOM 539 N N . ASP A 1 70 ? -2.265 -7.615 3.587 1.00 96.94 70 ASP A N 1
ATOM 540 C CA . ASP A 1 70 ? -2.757 -8.726 4.401 1.00 96.94 70 ASP A CA 1
ATOM 541 C C . ASP A 1 70 ? -2.448 -8.508 5.886 1.00 96.94 70 ASP A C 1
ATOM 543 O O . ASP A 1 70 ? -3.331 -8.678 6.732 1.00 96.94 70 ASP A O 1
ATOM 547 N N . THR A 1 71 ? -1.236 -8.047 6.217 1.00 96.81 71 THR A N 1
ATOM 548 C CA . THR A 1 71 ? -0.883 -7.689 7.596 1.00 96.81 71 THR A CA 1
ATOM 549 C C . THR A 1 71 ? -1.755 -6.535 8.100 1.00 96.81 71 THR A C 1
ATOM 551 O O . THR A 1 71 ? -2.275 -6.613 9.212 1.00 96.81 71 THR A O 1
ATOM 554 N N . LEU A 1 72 ? -1.993 -5.493 7.293 1.00 95.44 72 LEU A N 1
ATOM 555 C CA . LEU A 1 72 ? -2.888 -4.386 7.653 1.00 95.44 72 LEU A CA 1
ATOM 556 C C . LEU A 1 72 ? -4.335 -4.856 7.853 1.00 95.44 72 LEU A C 1
ATOM 558 O O . LEU A 1 72 ? -4.966 -4.466 8.832 1.00 95.44 72 LEU A O 1
ATOM 562 N N . ARG A 1 73 ? -4.854 -5.722 6.973 1.00 94.06 73 ARG A N 1
ATOM 563 C CA . ARG A 1 73 ? -6.192 -6.327 7.095 1.00 94.06 73 ARG A CA 1
ATOM 564 C C . ARG A 1 73 ? -6.320 -7.121 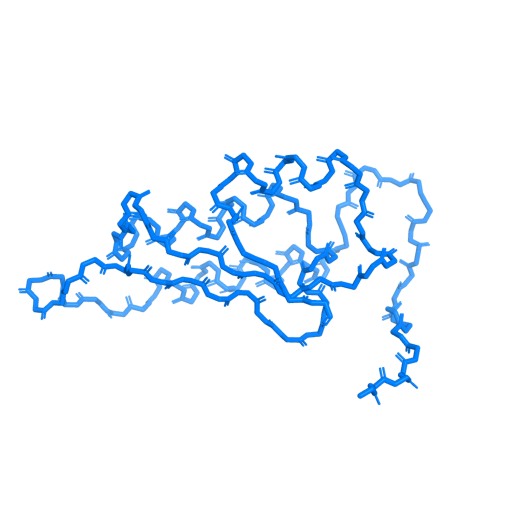8.390 1.00 94.06 73 ARG A C 1
ATOM 566 O O . ARG A 1 73 ? -7.286 -6.926 9.123 1.00 94.06 73 ARG A O 1
ATOM 573 N N . SER A 1 74 ? -5.349 -7.990 8.675 1.00 93.38 74 SER A N 1
ATOM 574 C CA . SER A 1 74 ? -5.358 -8.843 9.865 1.00 93.38 74 SER A CA 1
ATOM 575 C C . SER A 1 74 ? -5.167 -8.050 11.150 1.00 93.38 74 SER A C 1
ATOM 577 O O . SER A 1 74 ? -5.754 -8.405 12.171 1.00 93.38 74 SER A O 1
ATOM 579 N N . LYS A 1 75 ? -4.318 -7.019 11.120 1.00 92.62 75 LYS A N 1
ATOM 580 C CA . LYS A 1 75 ? -4.042 -6.190 12.283 1.00 92.62 75 LYS A CA 1
ATOM 581 C C . LYS A 1 75 ? -5.161 -5.181 12.458 1.00 92.62 75 LYS A C 1
ATOM 583 O O . LYS A 1 75 ? -5.892 -5.294 13.415 1.00 92.62 75 LYS A O 1
ATOM 588 N N . PHE A 1 76 ? -5.354 -4.234 11.551 1.00 91.75 76 PHE A N 1
ATOM 589 C CA . PHE A 1 76 ? -6.204 -3.063 11.788 1.00 91.75 76 PHE A CA 1
ATOM 590 C C . PHE A 1 76 ? -7.672 -3.204 11.378 1.00 91.75 76 PHE A C 1
ATOM 592 O O . PHE A 1 76 ? -8.487 -2.373 11.782 1.00 91.75 76 PHE A O 1
ATOM 599 N N . ARG A 1 77 ? -8.027 -4.273 10.650 1.00 92.12 77 ARG A N 1
ATOM 600 C CA . ARG A 1 77 ? -9.248 -4.374 9.831 1.00 92.12 77 ARG A CA 1
ATOM 601 C C . ARG A 1 77 ? -9.216 -3.328 8.717 1.00 92.12 77 ARG A C 1
ATOM 603 O O . ARG A 1 77 ? -8.982 -2.152 8.961 1.00 92.12 77 ARG A O 1
ATOM 610 N N . LEU A 1 78 ? -9.474 -3.754 7.490 1.00 92.69 78 LEU A N 1
ATOM 611 C CA . LEU A 1 78 ? -9.559 -2.866 6.331 1.00 92.69 78 LEU A CA 1
ATOM 612 C C . LEU A 1 78 ? -10.984 -2.936 5.789 1.00 92.69 78 LEU A C 1
ATOM 614 O O . LEU A 1 78 ? -11.508 -4.041 5.615 1.00 92.69 78 LEU A O 1
ATOM 618 N N . CYS A 1 79 ? -11.608 -1.784 5.551 1.00 94.25 79 CYS A N 1
ATOM 619 C CA . CYS A 1 79 ? -12.915 -1.713 4.908 1.00 94.25 79 CYS A CA 1
ATOM 620 C C . CYS A 1 79 ? -12.878 -2.393 3.530 1.00 94.25 79 CYS A C 1
ATOM 622 O O . CYS A 1 79 ? -11.862 -2.377 2.834 1.00 94.25 79 CYS A O 1
ATOM 624 N N . LEU A 1 80 ? -13.992 -3.012 3.133 1.00 90.50 80 LEU A N 1
ATOM 625 C CA . LEU A 1 80 ? -14.091 -3.701 1.838 1.00 90.50 80 LEU A CA 1
ATOM 626 C C . LEU A 1 80 ? -13.986 -2.728 0.658 1.00 90.50 80 LEU A C 1
ATOM 628 O O . LEU A 1 80 ? -13.496 -3.098 -0.404 1.00 90.50 80 LEU A O 1
ATOM 632 N N . ASP A 1 81 ? -14.440 -1.499 0.870 1.00 93.38 81 ASP A N 1
ATOM 633 C CA . ASP A 1 81 ? -14.436 -0.365 -0.046 1.00 93.38 81 ASP A CA 1
ATOM 634 C C . ASP A 1 81 ? -13.323 0.645 0.269 1.00 93.38 81 ASP A C 1
ATOM 636 O O . ASP A 1 81 ? -13.37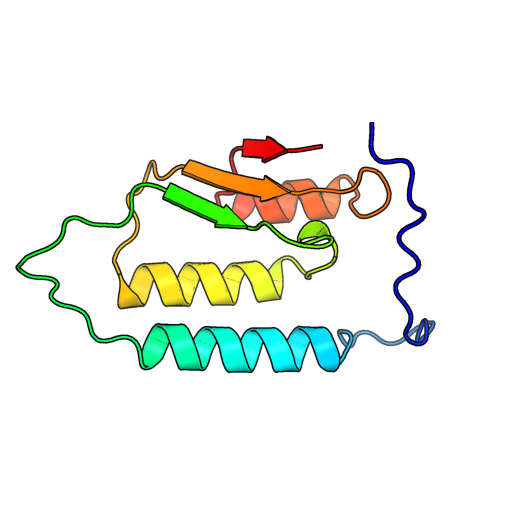7 1.781 -0.199 1.00 93.38 81 ASP A O 1
ATOM 640 N N . ALA A 1 82 ? -12.311 0.238 1.047 1.00 95.94 82 ALA A N 1
ATOM 641 C CA . ALA A 1 82 ? -11.204 1.115 1.398 1.00 95.94 82 ALA A CA 1
ATOM 642 C C . ALA A 1 82 ? -10.516 1.689 0.148 1.00 95.94 82 ALA A C 1
ATOM 644 O O . ALA A 1 82 ? -10.277 0.988 -0.844 1.00 95.94 82 ALA A O 1
ATOM 645 N N . GLU A 1 83 ? -10.140 2.964 0.209 1.00 97.56 83 GLU A N 1
ATOM 646 C CA . GLU A 1 83 ? -9.288 3.557 -0.814 1.00 97.56 83 GLU A CA 1
ATOM 647 C C . GLU A 1 83 ? -7.855 3.055 -0.618 1.00 97.56 83 GLU A C 1
ATOM 649 O O . GLU A 1 83 ? -7.252 3.262 0.435 1.00 97.56 83 GLU A O 1
ATOM 654 N N . ILE A 1 84 ? -7.290 2.412 -1.637 1.00 97.62 84 ILE A N 1
ATOM 655 C CA . ILE A 1 84 ? -5.893 1.986 -1.644 1.00 97.62 84 ILE A CA 1
ATOM 656 C C . ILE A 1 84 ? -5.202 2.733 -2.779 1.00 97.62 84 ILE A C 1
ATOM 658 O O . ILE A 1 84 ? -5.365 2.417 -3.961 1.00 97.62 84 ILE A O 1
ATOM 662 N N . SER A 1 85 ? -4.431 3.740 -2.384 1.00 96.25 85 SER A N 1
ATOM 663 C CA . SER A 1 85 ? -3.738 4.668 -3.268 1.00 96.25 85 SER A CA 1
ATOM 664 C C . SER A 1 85 ? -2.238 4.351 -3.338 1.00 96.25 85 SER A C 1
ATOM 666 O O . SER A 1 85 ? -1.625 4.051 -2.312 1.00 96.25 85 SER A O 1
ATOM 668 N N . MET A 1 86 ? -1.622 4.463 -4.519 1.00 94.56 86 MET A N 1
ATOM 669 C CA . MET A 1 86 ? -0.174 4.264 -4.701 1.00 94.56 86 MET A CA 1
ATOM 670 C C . MET A 1 86 ? 0.469 5.336 -5.593 1.00 94.56 86 MET A C 1
ATOM 672 O O . MET A 1 86 ? -0.047 5.649 -6.666 1.00 94.56 86 MET A O 1
ATOM 676 N N . GLU A 1 87 ? 1.621 5.864 -5.176 1.00 92.19 87 GLU A N 1
ATOM 677 C CA . GLU A 1 87 ? 2.504 6.658 -6.040 1.00 92.19 87 GLU A CA 1
ATOM 678 C C . GLU A 1 87 ? 3.236 5.751 -7.037 1.00 92.19 87 GLU A C 1
ATOM 680 O O . GLU A 1 87 ? 3.882 4.759 -6.668 1.00 92.19 87 GLU A O 1
ATOM 685 N N . MET A 1 88 ? 3.132 6.082 -8.323 1.00 89.06 88 MET A N 1
ATOM 686 C CA . MET A 1 88 ? 3.704 5.295 -9.407 1.00 89.06 88 MET A CA 1
ATOM 687 C C . MET A 1 88 ? 4.540 6.163 -10.344 1.00 89.06 88 MET A C 1
ATOM 689 O O . MET A 1 88 ? 4.083 7.201 -10.801 1.00 89.06 88 MET A O 1
ATOM 693 N N . ASP A 1 89 ? 5.747 5.706 -10.678 1.00 85.62 89 ASP A N 1
ATOM 694 C CA . ASP A 1 89 ? 6.524 6.295 -11.770 1.00 85.62 89 ASP A CA 1
ATOM 695 C C . ASP A 1 89 ? 6.125 5.583 -13.079 1.00 85.62 89 ASP A C 1
ATOM 697 O O . ASP A 1 89 ? 6.201 4.345 -13.123 1.00 85.62 89 ASP A O 1
ATOM 701 N N . PRO A 1 90 ? 5.720 6.309 -14.143 1.00 81.62 90 PRO A N 1
ATOM 702 C CA . PRO A 1 90 ? 5.396 5.736 -15.452 1.00 81.62 90 PRO A CA 1
ATOM 703 C C . PRO A 1 90 ? 6.431 4.745 -16.008 1.00 81.62 90 PRO A C 1
ATOM 705 O O . PRO A 1 90 ? 6.066 3.855 -16.772 1.00 81.62 90 PRO A O 1
ATOM 708 N N . GLY A 1 91 ? 7.709 4.870 -15.633 1.00 81.25 91 GLY A N 1
ATOM 709 C CA . GLY A 1 91 ? 8.789 3.983 -16.075 1.00 81.25 91 GLY A CA 1
ATOM 710 C C . GLY A 1 91 ? 8.925 2.664 -15.303 1.00 81.25 91 GLY A C 1
ATOM 711 O O . GLY A 1 91 ? 9.800 1.864 -15.629 1.00 81.25 91 GLY A O 1
ATOM 712 N N . THR A 1 92 ? 8.109 2.420 -14.273 1.00 74.31 92 THR A N 1
ATOM 713 C CA . THR A 1 92 ? 8.349 1.342 -13.284 1.00 74.31 92 THR A CA 1
ATOM 714 C C . THR A 1 92 ? 7.256 0.274 -13.201 1.00 74.31 92 THR A C 1
ATOM 716 O O . THR A 1 92 ? 7.348 -0.665 -12.393 1.00 74.31 92 THR A O 1
ATOM 719 N N . PHE A 1 93 ? 6.232 0.376 -14.049 1.00 81.56 93 PHE A N 1
ATOM 720 C CA . PHE A 1 93 ? 5.171 -0.618 -14.165 1.00 81.56 93 PHE A CA 1
ATOM 721 C C . PHE A 1 93 ? 4.866 -0.968 -15.620 1.00 81.56 93 PHE A C 1
ATOM 723 O O . PHE A 1 93 ? 5.053 -0.170 -16.534 1.00 81.56 93 PHE A O 1
ATOM 730 N N . ASP A 1 94 ? 4.352 -2.178 -15.814 1.00 87.62 94 ASP A N 1
ATOM 731 C CA . ASP A 1 94 ? 3.766 -2.631 -17.067 1.00 87.62 94 ASP A CA 1
ATOM 732 C C . ASP A 1 94 ? 2.286 -2.995 -16.856 1.00 87.62 94 ASP A C 1
ATOM 734 O O . ASP A 1 94 ? 1.735 -2.910 -15.751 1.00 87.62 94 ASP A O 1
ATOM 738 N N . ALA A 1 95 ? 1.618 -3.402 -17.935 1.00 90.19 95 ALA A N 1
ATOM 739 C CA . ALA A 1 95 ? 0.208 -3.767 -17.887 1.00 90.19 95 ALA A CA 1
ATOM 740 C C . ALA A 1 95 ? -0.076 -4.969 -16.970 1.00 90.19 95 ALA A C 1
ATOM 742 O O . ALA A 1 95 ? -1.182 -5.065 -16.437 1.00 90.19 95 ALA A O 1
ATOM 743 N N . GLN A 1 96 ? 0.877 -5.890 -16.793 1.00 91.50 96 GLN A N 1
ATOM 744 C CA . GLN A 1 96 ? 0.687 -7.057 -15.934 1.00 91.50 96 GLN A CA 1
ATOM 745 C C . GLN A 1 96 ? 0.790 -6.656 -14.464 1.00 91.50 96 GLN A C 1
ATOM 747 O O . GLN A 1 96 ? -0.120 -6.934 -13.691 1.00 91.50 96 GLN A O 1
ATOM 752 N N . LYS A 1 97 ? 1.828 -5.902 -14.101 1.00 90.00 97 LYS A N 1
ATOM 753 C CA . LYS A 1 97 ? 2.024 -5.379 -12.750 1.00 90.00 97 LYS A CA 1
ATOM 754 C C . LYS A 1 97 ? 0.850 -4.515 -12.300 1.00 90.00 97 LYS A C 1
ATOM 756 O O . LYS A 1 97 ? 0.410 -4.635 -11.162 1.00 90.00 97 LYS A O 1
ATOM 761 N N . LEU A 1 98 ? 0.305 -3.682 -13.191 1.00 91.31 98 LEU A N 1
ATOM 762 C CA . LEU A 1 98 ? -0.877 -2.876 -12.882 1.00 91.31 98 LEU A CA 1
ATOM 763 C C . LEU A 1 98 ? -2.109 -3.753 -12.617 1.00 91.31 98 LEU A C 1
ATOM 765 O O . LEU A 1 98 ? -2.837 -3.505 -11.660 1.00 91.31 98 LEU A O 1
ATOM 769 N N . LYS A 1 99 ? -2.333 -4.799 -13.426 1.00 94.12 99 LYS A N 1
ATOM 770 C CA . LYS A 1 99 ? -3.413 -5.772 -13.187 1.00 94.12 99 LYS A CA 1
ATOM 771 C C . LYS A 1 99 ? -3.251 -6.483 -11.852 1.00 94.12 99 LYS A C 1
ATOM 773 O O . LYS A 1 99 ? -4.234 -6.617 -11.131 1.00 94.12 99 LYS A O 1
ATOM 778 N N . ASP A 1 100 ? -2.032 -6.892 -11.521 1.00 95.12 100 ASP A N 1
ATOM 779 C CA . ASP A 1 100 ? -1.743 -7.561 -10.257 1.00 95.12 100 ASP A CA 1
ATOM 780 C C . ASP A 1 100 ? -2.031 -6.622 -9.077 1.00 95.12 100 ASP A C 1
ATOM 782 O O . ASP A 1 100 ? -2.739 -7.010 -8.154 1.00 95.12 100 ASP A O 1
ATOM 786 N N . LEU A 1 101 ? -1.577 -5.363 -9.132 1.00 94.06 101 LEU A N 1
ATOM 787 C CA . LEU A 1 101 ? -1.850 -4.352 -8.100 1.00 94.06 101 LEU A CA 1
ATOM 788 C C . LEU A 1 101 ? -3.350 -4.049 -7.954 1.00 94.06 101 LEU A C 1
ATOM 790 O O . LEU A 1 101 ? -3.855 -4.007 -6.831 1.00 94.06 101 LEU A O 1
ATOM 794 N N . MET A 1 102 ? -4.080 -3.902 -9.064 1.00 94.38 102 MET A N 1
ATOM 795 C CA . MET A 1 102 ? -5.542 -3.757 -9.037 1.00 94.38 102 MET A CA 1
ATOM 796 C C . MET A 1 102 ? -6.220 -4.983 -8.412 1.00 94.38 102 MET A C 1
ATOM 798 O O . MET A 1 102 ? -7.162 -4.837 -7.638 1.00 94.38 102 MET A O 1
ATOM 802 N N . GLY A 1 103 ? -5.709 -6.189 -8.684 1.00 95.38 103 GLY A N 1
ATOM 803 C CA . GLY A 1 103 ? -6.179 -7.434 -8.072 1.00 95.38 103 GLY A CA 1
ATOM 804 C C . GLY A 1 103 ? -5.992 -7.491 -6.551 1.00 95.38 103 GLY A C 1
ATOM 805 O O . GLY A 1 103 ? -6.743 -8.189 -5.873 1.00 95.3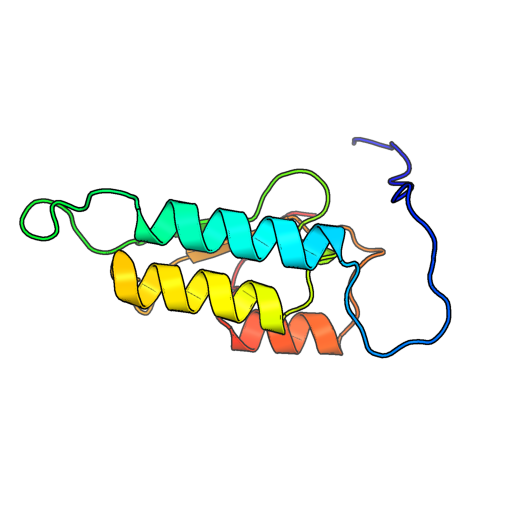8 103 GLY A O 1
ATOM 806 N N . LEU A 1 104 ? -5.046 -6.724 -6.001 1.00 95.06 104 LEU A N 1
ATOM 807 C CA . LEU A 1 104 ? -4.842 -6.569 -4.554 1.00 95.06 104 LEU A CA 1
ATOM 808 C C . LEU A 1 104 ? -5.761 -5.510 -3.919 1.00 95.06 104 LEU A C 1
ATOM 810 O O . LEU A 1 104 ? -5.813 -5.392 -2.692 1.00 95.06 104 LEU A O 1
ATOM 814 N N . GLY A 1 105 ? -6.495 -4.755 -4.740 1.00 94.50 105 GLY A N 1
ATOM 815 C CA . GLY A 1 105 ? -7.413 -3.701 -4.315 1.00 94.50 105 GLY A CA 1
ATOM 816 C C . GLY A 1 105 ? -6.884 -2.278 -4.490 1.00 94.50 105 GLY A C 1
ATOM 817 O O . GLY A 1 105 ? -7.586 -1.349 -4.105 1.00 94.50 105 GLY A O 1
ATOM 818 N N . VAL A 1 106 ? -5.692 -2.079 -5.077 1.00 95.56 106 VAL A N 1
ATOM 819 C CA . VAL A 1 106 ? -5.214 -0.733 -5.446 1.00 95.56 106 VAL A CA 1
ATOM 820 C C . VAL A 1 106 ? -6.191 -0.127 -6.452 1.00 95.56 106 VAL A C 1
ATOM 822 O O . VAL A 1 106 ? -6.375 -0.659 -7.546 1.00 95.56 106 VAL A O 1
ATOM 825 N N . ASN A 1 107 ? -6.833 0.975 -6.076 1.00 96.31 107 ASN A N 1
ATOM 826 C CA . ASN A 1 107 ? -7.942 1.573 -6.824 1.00 96.31 107 ASN A CA 1
ATOM 827 C C . ASN A 1 107 ? -7.725 3.055 -7.159 1.00 96.31 107 ASN A C 1
ATOM 829 O O . ASN A 1 107 ? -8.534 3.648 -7.873 1.00 96.31 107 ASN A O 1
ATOM 833 N N . ARG A 1 108 ? -6.605 3.637 -6.722 1.00 95.88 108 ARG A N 1
ATOM 834 C CA . ARG A 1 108 ? -6.191 4.992 -7.082 1.00 95.88 108 ARG A CA 1
ATOM 835 C C . ARG A 1 108 ? -4.673 5.066 -7.244 1.00 95.88 108 ARG A C 1
ATOM 837 O O . ARG A 1 108 ? -3.917 4.434 -6.511 1.00 95.88 108 ARG A O 1
ATOM 844 N N . VAL A 1 109 ? -4.217 5.841 -8.224 1.00 91.25 109 VAL A N 1
ATOM 845 C CA . VAL A 1 109 ? -2.788 6.045 -8.498 1.00 91.25 109 VAL A CA 1
ATOM 846 C C . VAL A 1 109 ? -2.467 7.531 -8.577 1.00 91.25 109 VAL A C 1
ATOM 848 O O . VAL A 1 109 ? -3.300 8.326 -9.015 1.00 91.25 109 VAL A O 1
ATOM 851 N N . SER A 1 110 ? -1.264 7.894 -8.144 1.00 88.75 110 SER A N 1
ATOM 852 C CA . SER A 1 110 ? -0.681 9.223 -8.333 1.00 88.75 110 SER A CA 1
ATOM 853 C C . SER A 1 110 ? 0.539 9.089 -9.239 1.00 88.75 110 SER A C 1
ATOM 855 O O . SER A 1 110 ? 1.385 8.239 -8.968 1.00 88.75 110 SER A O 1
ATOM 857 N N . LEU A 1 111 ? 0.604 9.902 -10.296 1.00 83.44 111 LEU A N 1
ATOM 858 C CA . LEU A 1 111 ? 1.694 9.956 -11.278 1.00 83.44 111 LEU A CA 1
ATOM 859 C C . LEU A 1 111 ? 2.422 11.300 -11.190 1.00 83.44 111 LEU A C 1
ATOM 861 O O . LEU A 1 111 ? 1.726 12.312 -10.929 1.00 83.44 111 LEU A O 1
#

Solvent-accessible surface area (backbone atoms only — not comparable to full-atom values): 6905 Å² total; per-residue (Å²): 137,84,91,66,86,82,71,76,89,62,82,83,69,75,90,59,102,63,75,62,64,65,60,55,52,49,51,54,51,51,48,50,50,60,69,68,51,85,78,63,69,94,80,50,78,57,39,55,68,48,78,44,67,79,89,55,49,42,69,57,54,55,75,58,53,45,52,50,52,51,51,44,37,73,68,59,36,55,44,94,83,33,49,24,34,36,35,38,53,85,92,52,63,51,77,63,57,50,50,50,36,41,74,73,48,46,75,45,76,46,119

Foldseek 3Di:
DDPDPPPPPDDPPDDDPDADVVLVVVLVVLLVVLVPDDDPQVPDDAAQEAEADDRASLLRQLVSVLSNLVSSCVRRNHDPNHAYEYEHDPVRDDPVRVVSNVVSVHDYYDD

Radius of gyration: 15.24 Å; Cα contacts (8 Å, |Δi|>4): 104; chains: 1; bounding box: 37×33×38 Å

Sequence (111 aa):
YCDFPILALGSSSTETADDDPRISNYIHLLIREIEATQTHFEQHPPLETVFFGGGTPSLVPPRLVAKVLDTLRSKFRLCLDAEISMEMDPGTFDAQKLKDLMGLGVNRVSL

InterPro domains:
  IPR034505 Anaerobic coproporphyrinogen-III oxidase [PTHR13932] (1-111)
  IPR058240 Radical SAM superfamily [SSF102114] (1-111)